Protein AF-A0A7V9DHU9-F1 (afdb_monomer_lite)

Sequence (169 aa):
MDVVLAIDGTGSMRSSIAQAQRDGERLIAGLREVTSDLRVGVVVFRDYRNPGGEYELLQALTGDDASVQTALQQVRAVSNRDPGNGAAESYSLLFRKSYSDSAVGWRPGARKVLVVIGEAEPYGAGAAGLAGCRNQAPDPHGLRATDELARLRAKGIVLLMVRETSTET

pLDDT: mean 93.22, std 8.35, range [37.78, 98.75]

Radius of gyration: 15.41 Å; chains: 1; bounding box: 37×33×39 Å

Secondary structure (DSSP, 8-state):
-EEEEEEE-BSTTHHHHHHHHHHHHHHHHHHHHH-SS-EEEEEEE-STT-TT-SEEEEEEEES-HHHHHHHHTT---B----TT--SEE-HHHHHHHHHH-GGG-PPTT--EEEEEEESSEETTTTTTT-TT----SPPTTS--HHHHHHHHHHTTEEEEEEE------

Structure (mmCIF, N/CA/C/O backbone):
data_AF-A0A7V9DHU9-F1
#
_entry.id   AF-A0A7V9DHU9-F1
#
loop_
_atom_site.group_PDB
_atom_site.id
_atom_site.type_symbol
_atom_site.label_atom_id
_atom_site.label_alt_id
_atom_site.label_comp_id
_atom_site.label_asym_id
_atom_site.label_entity_id
_atom_site.label_seq_id
_atom_site.pdbx_PDB_ins_code
_atom_site.Cartn_x
_atom_site.Cartn_y
_atom_site.Cartn_z
_atom_site.occupancy
_atom_site.B_iso_or_equiv
_atom_site.auth_seq_id
_atom_site.auth_comp_id
_atom_site.auth_asym_id
_atom_site.auth_atom_id
_atom_site.pdbx_PDB_model_num
ATOM 1 N N . MET A 1 1 ? -12.639 -3.895 12.640 1.00 95.25 1 MET A N 1
ATOM 2 C CA . MET A 1 1 ? -12.183 -4.051 11.238 1.00 95.25 1 MET A CA 1
ATOM 3 C C . MET A 1 1 ? -10.976 -3.163 11.021 1.00 95.25 1 MET A C 1
ATOM 5 O O . MET A 1 1 ? -10.961 -2.056 11.541 1.00 95.25 1 MET A O 1
ATOM 9 N N . ASP A 1 2 ? -9.989 -3.645 10.278 1.00 97.88 2 ASP A N 1
ATOM 10 C CA . ASP A 1 2 ? -8.778 -2.900 9.949 1.00 97.88 2 ASP A CA 1
ATOM 11 C C . ASP A 1 2 ? -8.668 -2.788 8.427 1.00 97.88 2 ASP A C 1
ATOM 13 O O . ASP A 1 2 ? -8.854 -3.781 7.714 1.00 97.88 2 ASP A O 1
ATOM 17 N N . VAL A 1 3 ? -8.376 -1.584 7.943 1.00 97.25 3 VAL A N 1
ATOM 18 C CA . VAL A 1 3 ? -8.244 -1.270 6.520 1.00 97.25 3 VAL A CA 1
ATOM 19 C C . VAL A 1 3 ? -6.926 -0.545 6.289 1.00 97.25 3 VAL A C 1
ATOM 21 O O . VAL A 1 3 ? -6.671 0.485 6.902 1.00 97.25 3 VAL A O 1
ATOM 24 N N . VAL A 1 4 ? -6.092 -1.052 5.388 1.00 98.25 4 VAL A N 1
ATOM 25 C CA . VAL A 1 4 ? -4.938 -0.305 4.875 1.00 98.25 4 VAL A CA 1
ATOM 26 C C . VAL A 1 4 ? -5.284 0.191 3.482 1.00 98.25 4 VAL A C 1
ATOM 28 O O . VAL A 1 4 ? -5.606 -0.616 2.613 1.00 98.25 4 VAL A O 1
ATOM 31 N N . LEU A 1 5 ? -5.220 1.506 3.289 1.00 96.94 5 LEU A N 1
ATOM 32 C CA . LEU A 1 5 ? -5.278 2.148 1.982 1.00 96.94 5 LEU A CA 1
ATOM 33 C C . LEU A 1 5 ? -3.845 2.259 1.455 1.00 96.94 5 LEU A C 1
ATOM 35 O O . LEU A 1 5 ? -3.051 3.044 1.970 1.00 96.94 5 LEU A O 1
ATOM 39 N N . ALA A 1 6 ? -3.507 1.442 0.465 1.00 98.06 6 ALA A N 1
ATOM 40 C CA . ALA A 1 6 ? -2.236 1.486 -0.236 1.00 98.06 6 ALA A CA 1
ATOM 41 C C . ALA A 1 6 ? -2.422 2.191 -1.580 1.00 98.06 6 ALA A C 1
ATOM 43 O O . ALA A 1 6 ? -3.168 1.717 -2.434 1.00 98.06 6 ALA A O 1
ATOM 44 N N . ILE A 1 7 ? -1.761 3.328 -1.752 1.00 97.31 7 ILE A N 1
ATOM 45 C CA . ILE A 1 7 ? -1.893 4.171 -2.939 1.00 97.31 7 ILE A CA 1
ATOM 46 C C . ILE A 1 7 ? -0.598 4.082 -3.734 1.00 97.31 7 ILE A C 1
ATOM 48 O O . ILE A 1 7 ? 0.487 4.267 -3.179 1.00 97.31 7 ILE A O 1
ATOM 52 N N . ASP A 1 8 ? -0.714 3.799 -5.024 1.00 97.25 8 ASP A N 1
ATOM 53 C CA . ASP A 1 8 ? 0.396 3.939 -5.947 1.00 97.25 8 ASP A CA 1
ATOM 54 C C . ASP A 1 8 ? 0.792 5.422 -6.028 1.00 97.25 8 ASP A C 1
ATOM 56 O O . ASP A 1 8 ? -0.003 6.301 -6.363 1.00 97.25 8 ASP A O 1
ATOM 60 N N . GLY A 1 9 ? 2.028 5.694 -5.620 1.00 97.12 9 GLY A N 1
ATOM 61 C CA . GLY A 1 9 ? 2.640 7.010 -5.540 1.00 97.12 9 GLY A CA 1
ATOM 62 C C . GLY A 1 9 ? 3.510 7.354 -6.741 1.00 97.12 9 GLY A C 1
ATOM 63 O O . GLY A 1 9 ? 4.333 8.269 -6.615 1.00 97.12 9 GLY A O 1
ATOM 64 N N . THR A 1 10 ? 3.419 6.616 -7.848 1.00 96.25 10 THR A N 1
ATOM 65 C CA . THR A 1 10 ? 4.143 6.928 -9.084 1.00 96.25 10 THR A CA 1
ATOM 66 C C . THR A 1 10 ? 3.678 8.250 -9.699 1.00 96.25 10 THR A C 1
ATOM 68 O O . THR A 1 10 ? 2.689 8.873 -9.306 1.00 96.25 10 THR A O 1
ATOM 71 N N . GLY A 1 11 ? 4.471 8.759 -10.643 1.00 94.19 11 GLY A N 1
ATOM 72 C CA . GLY A 1 11 ? 4.227 10.057 -11.266 1.00 94.19 11 GLY A CA 1
ATOM 73 C C . GLY A 1 11 ? 2.928 10.144 -12.071 1.00 94.19 11 GLY A C 1
ATOM 74 O O . GLY A 1 11 ? 2.350 11.229 -12.122 1.00 94.19 11 GLY A O 1
ATOM 75 N N . SER A 1 12 ? 2.498 9.041 -12.685 1.00 92.31 12 SER A N 1
ATOM 76 C CA . SER A 1 12 ? 1.306 8.949 -13.537 1.00 92.31 12 SER A CA 1
ATOM 77 C C . SER A 1 12 ? 0.000 8.938 -12.730 1.00 92.31 12 SER A C 1
ATOM 79 O O . SER A 1 12 ? -0.999 9.499 -13.167 1.00 92.31 12 SER A O 1
ATOM 81 N N . MET A 1 13 ? 0.054 8.507 -11.468 1.00 94.81 13 MET A N 1
ATOM 82 C CA . MET A 1 13 ? -1.062 8.568 -10.517 1.00 94.81 13 MET A CA 1
ATOM 83 C C . MET A 1 13 ? -1.399 9.977 -9.998 1.00 94.81 13 MET A C 1
ATOM 85 O O . MET A 1 13 ? -2.234 10.130 -9.104 1.00 94.81 13 MET A O 1
ATOM 89 N N . ARG A 1 14 ? -0.757 11.046 -10.494 1.00 94.62 14 ARG A N 1
ATOM 90 C CA . ARG A 1 14 ? -0.884 12.408 -9.937 1.00 94.62 14 ARG A CA 1
ATOM 91 C C . ARG A 1 14 ? -2.331 12.891 -9.842 1.00 94.62 14 ARG A C 1
ATOM 93 O O . ARG A 1 14 ? -2.713 13.461 -8.817 1.00 94.62 14 ARG A O 1
ATOM 100 N N . SER A 1 15 ? -3.116 12.689 -10.895 1.00 91.38 15 SER A N 1
ATOM 101 C CA . SER A 1 15 ? -4.518 13.114 -10.947 1.00 91.38 15 SER A CA 1
ATOM 102 C C . SER A 1 15 ? -5.398 12.289 -9.999 1.00 91.38 15 SER A C 1
ATOM 104 O O . SER A 1 15 ? -6.141 12.880 -9.205 1.00 91.38 15 SER A O 1
ATOM 106 N N . SER A 1 16 ? -5.244 10.961 -9.989 1.00 92.06 16 SER A N 1
ATOM 107 C CA . SER A 1 16 ? -5.943 10.053 -9.068 1.00 92.06 16 SER A CA 1
ATOM 108 C C . SER A 1 16 ? -5.584 10.313 -7.602 1.00 92.06 16 SER A C 1
ATOM 110 O O . SER A 1 16 ? -6.474 10.348 -6.755 1.00 92.06 16 SER A O 1
ATOM 112 N N . ILE A 1 17 ? -4.321 10.613 -7.278 1.00 94.19 17 ILE A N 1
ATOM 113 C CA . ILE A 1 17 ? -3.907 11.023 -5.924 1.00 94.19 17 ILE A CA 1
ATOM 114 C C . ILE A 1 17 ? -4.610 12.318 -5.513 1.00 94.19 17 ILE A C 1
ATOM 116 O O . ILE A 1 17 ? -5.155 12.403 -4.412 1.00 94.19 17 ILE A O 1
ATOM 120 N N . ALA A 1 18 ? -4.636 13.323 -6.394 1.00 93.00 18 ALA A N 1
ATOM 121 C CA . ALA A 1 18 ? -5.316 14.581 -6.104 1.00 93.00 18 ALA A CA 1
ATOM 122 C C . ALA A 1 18 ? -6.826 14.374 -5.895 1.00 93.00 18 ALA A C 1
ATOM 124 O O . ALA A 1 18 ? -7.438 15.074 -5.089 1.00 93.00 18 ALA A O 1
ATOM 125 N N . GLN A 1 19 ? -7.438 13.422 -6.605 1.00 90.31 19 GLN A N 1
ATOM 126 C CA . GLN A 1 19 ? -8.830 13.041 -6.385 1.00 90.31 19 GLN A CA 1
ATOM 127 C C . GLN A 1 19 ? -9.026 12.320 -5.048 1.00 90.31 19 GLN A C 1
ATOM 129 O O . GLN A 1 19 ? -9.870 12.745 -4.263 1.00 90.31 19 GLN A O 1
ATOM 134 N N . ALA A 1 20 ? -8.206 11.316 -4.736 1.00 88.75 20 ALA A N 1
ATOM 135 C CA . ALA A 1 20 ? -8.253 10.606 -3.459 1.00 88.75 20 ALA A CA 1
ATOM 136 C C . ALA A 1 20 ? -8.086 11.558 -2.260 1.00 88.75 20 ALA A C 1
ATOM 138 O O . ALA A 1 20 ? -8.759 11.403 -1.245 1.00 88.75 20 ALA A O 1
ATOM 139 N N . GLN A 1 21 ? -7.254 12.596 -2.390 1.00 92.31 21 GLN A N 1
ATOM 140 C CA . GLN A 1 21 ? -7.101 13.651 -1.381 1.00 92.31 21 GLN A CA 1
ATOM 141 C C . GLN A 1 21 ? -8.356 14.511 -1.198 1.00 92.31 21 GLN A C 1
ATOM 143 O O . GLN A 1 21 ? -8.642 14.933 -0.078 1.00 92.31 21 GLN A O 1
ATOM 148 N N . ARG A 1 22 ? -9.114 14.776 -2.269 1.00 91.19 22 ARG A N 1
ATOM 149 C CA . ARG A 1 22 ? -10.385 15.517 -2.193 1.00 91.19 22 ARG A CA 1
ATOM 150 C C . ARG A 1 22 ? -11.516 14.669 -1.618 1.00 91.19 22 ARG A C 1
ATOM 152 O O . ARG A 1 22 ? -12.350 15.192 -0.886 1.00 91.19 22 ARG A O 1
ATOM 159 N N . ASP A 1 23 ? -11.538 13.381 -1.944 1.00 87.81 23 ASP A N 1
ATOM 160 C CA . ASP A 1 23 ? -12.615 12.465 -1.556 1.00 87.81 23 ASP A CA 1
ATOM 161 C C . ASP A 1 23 ? -12.323 11.685 -0.258 1.00 87.81 23 ASP A C 1
ATOM 163 O O . ASP A 1 23 ? -13.206 10.994 0.252 1.00 87.81 23 ASP A O 1
ATOM 167 N N . GLY A 1 24 ? -11.122 11.822 0.316 1.00 83.56 24 GLY A N 1
ATOM 168 C CA . GLY A 1 24 ? -10.657 11.067 1.485 1.00 83.56 24 GLY A CA 1
ATOM 169 C C . GLY A 1 24 ? -11.592 11.134 2.694 1.00 83.56 24 GLY A C 1
ATOM 170 O O . GLY A 1 24 ? -11.909 10.100 3.280 1.00 83.56 24 GLY A O 1
ATOM 171 N N . GLU A 1 25 ? -12.124 12.318 3.012 1.00 83.94 25 GLU A N 1
ATOM 172 C CA . GLU A 1 25 ? -13.078 12.488 4.120 1.00 83.94 25 GLU A CA 1
ATOM 173 C C . GLU A 1 25 ? -14.362 11.686 3.890 1.00 83.94 25 GLU A C 1
ATOM 175 O O . GLU A 1 25 ? -14.857 11.019 4.798 1.00 83.94 25 GLU A O 1
ATOM 180 N N . ARG A 1 26 ? -14.879 11.691 2.653 1.00 87.44 26 ARG A N 1
ATOM 181 C CA . ARG A 1 26 ? -16.082 10.930 2.286 1.00 87.44 26 ARG A CA 1
ATOM 182 C C . ARG A 1 26 ? -15.825 9.429 2.327 1.00 87.44 26 ARG A C 1
ATOM 184 O O . ARG A 1 26 ? -16.688 8.682 2.778 1.00 87.44 26 ARG A O 1
ATOM 191 N N . LEU A 1 27 ? -14.646 8.991 1.881 1.00 81.81 27 LEU A N 1
ATOM 192 C CA . LEU A 1 27 ? -14.247 7.586 1.932 1.00 81.81 27 LEU A CA 1
ATOM 193 C C . LEU A 1 27 ? -14.203 7.080 3.379 1.00 81.81 27 LEU A C 1
ATOM 195 O O . LEU A 1 27 ? -14.788 6.040 3.686 1.00 81.81 27 LEU A O 1
ATOM 199 N N . ILE A 1 28 ? -13.539 7.822 4.272 1.00 85.06 28 ILE A N 1
ATOM 200 C CA . ILE A 1 28 ? -13.435 7.462 5.692 1.00 85.06 28 ILE A CA 1
ATOM 201 C C . ILE A 1 28 ? -14.827 7.445 6.332 1.00 85.06 28 ILE A C 1
ATOM 203 O O . ILE A 1 28 ? -15.175 6.465 6.992 1.00 85.06 28 ILE A O 1
ATOM 207 N N . ALA A 1 29 ? -15.651 8.467 6.079 1.00 86.56 29 ALA A N 1
ATOM 208 C CA . ALA A 1 29 ? -17.023 8.530 6.581 1.00 86.56 29 ALA A CA 1
ATOM 209 C C . ALA A 1 29 ? -17.862 7.317 6.138 1.00 86.56 29 ALA A C 1
ATOM 211 O O . ALA A 1 29 ? -18.474 6.660 6.978 1.00 86.56 29 ALA A O 1
ATOM 212 N N . GLY A 1 30 ? -17.818 6.946 4.853 1.00 85.81 30 GLY A N 1
ATOM 213 C CA . GLY A 1 30 ? -18.552 5.783 4.341 1.00 85.81 30 GLY A CA 1
ATOM 214 C C . GLY A 1 30 ? -18.101 4.455 4.962 1.00 85.81 30 GLY A C 1
ATOM 215 O O . GLY A 1 30 ? -18.924 3.593 5.263 1.00 85.81 30 GLY A O 1
ATOM 216 N N . LEU A 1 31 ? -16.802 4.281 5.232 1.00 83.31 31 LEU A N 1
ATOM 217 C CA . LEU A 1 31 ? -16.307 3.082 5.922 1.00 83.31 31 LEU A CA 1
ATOM 218 C C . LEU A 1 31 ? -16.782 3.010 7.384 1.00 83.31 31 LEU A C 1
ATOM 220 O O . LEU A 1 31 ? -17.015 1.914 7.903 1.00 83.31 31 LEU A O 1
ATOM 224 N N . ARG A 1 32 ? -16.938 4.159 8.053 1.00 85.19 32 ARG A N 1
ATOM 225 C CA . ARG A 1 32 ? -17.423 4.241 9.442 1.00 85.19 32 ARG A CA 1
ATOM 226 C C . ARG A 1 32 ? -18.895 3.859 9.574 1.00 85.19 32 ARG A C 1
ATOM 228 O O . ARG A 1 32 ? -19.266 3.281 10.594 1.00 85.19 32 ARG A O 1
ATOM 235 N N . GLU A 1 33 ? -19.710 4.102 8.549 1.00 88.25 33 GLU A N 1
ATOM 236 C CA . GLU A 1 33 ? -21.113 3.65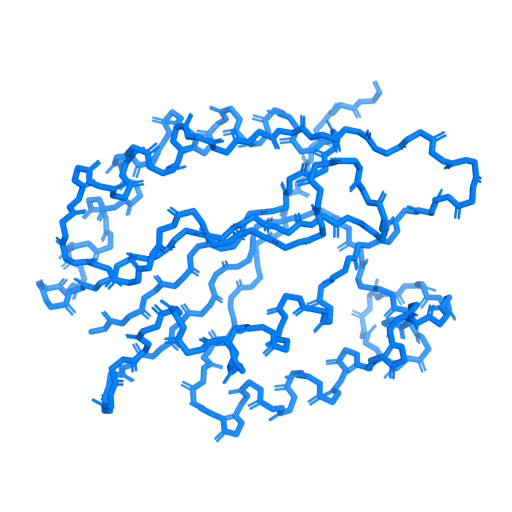8 8.516 1.00 88.25 33 GLU A CA 1
ATOM 237 C C . GLU A 1 33 ? -21.242 2.127 8.536 1.00 88.25 33 GLU A C 1
ATOM 239 O O . GLU A 1 33 ? -22.201 1.586 9.085 1.00 88.25 33 GLU A O 1
ATOM 244 N N . VAL A 1 34 ? -20.251 1.410 7.994 1.00 83.56 34 VAL A N 1
ATOM 245 C CA . VAL A 1 34 ? -20.229 -0.062 7.982 1.00 83.56 34 VAL A CA 1
ATOM 246 C C . VAL A 1 34 ? -19.859 -0.634 9.353 1.00 83.56 34 VAL A C 1
ATOM 248 O O . VAL A 1 34 ? -20.353 -1.693 9.745 1.00 83.56 34 VAL A O 1
ATOM 251 N N . THR A 1 35 ? -18.956 0.023 10.085 1.00 87.19 35 THR A N 1
ATOM 252 C CA . THR A 1 35 ? -18.489 -0.446 11.395 1.00 87.19 35 THR A CA 1
ATOM 253 C C . THR A 1 35 ? -17.899 0.685 12.229 1.00 87.19 35 THR A C 1
ATOM 255 O O . THR A 1 35 ? -16.946 1.349 11.824 1.00 87.19 35 THR A O 1
ATOM 258 N N . SER A 1 36 ? -18.369 0.810 13.472 1.00 85.88 36 SER A N 1
ATOM 259 C CA . SER A 1 36 ? -17.824 1.762 14.446 1.00 85.88 36 SER A CA 1
ATOM 260 C C . SER A 1 36 ? -16.400 1.400 14.895 1.00 85.88 36 SER A C 1
ATOM 262 O O . SER A 1 36 ? -15.573 2.286 15.095 1.00 85.88 36 SER A O 1
ATOM 264 N N . ASP A 1 37 ? -16.063 0.106 14.968 1.00 92.94 37 ASP A N 1
ATOM 265 C CA . ASP A 1 37 ? -14.713 -0.384 15.298 1.00 92.94 37 ASP A CA 1
ATOM 266 C C . ASP A 1 37 ? -13.779 -0.454 14.070 1.00 92.94 37 ASP A C 1
ATOM 268 O O . ASP A 1 37 ? -13.179 -1.490 13.763 1.00 92.94 37 ASP A O 1
ATOM 272 N N . LEU A 1 38 ? -13.686 0.632 13.307 1.00 95.44 38 LEU A N 1
ATOM 273 C CA . LEU A 1 38 ? -12.776 0.738 12.164 1.00 95.44 38 LEU A CA 1
ATOM 274 C C . LEU A 1 38 ? -11.400 1.285 12.600 1.00 95.44 38 LEU A C 1
ATOM 276 O O . LEU A 1 38 ? -11.301 2.192 13.428 1.00 95.44 38 LEU A O 1
ATOM 280 N N . ARG A 1 39 ? -10.322 0.746 12.030 1.00 97.62 39 ARG A N 1
ATOM 281 C CA . ARG A 1 39 ? -9.010 1.400 12.006 1.00 97.62 39 ARG A CA 1
ATOM 282 C C . ARG A 1 39 ? -8.522 1.509 10.578 1.00 97.62 39 ARG A C 1
ATOM 284 O O . ARG A 1 39 ? -8.648 0.540 9.829 1.00 97.62 39 ARG A O 1
ATOM 291 N N . VAL A 1 40 ? -7.963 2.661 10.230 1.00 97.50 40 VAL A N 1
ATOM 292 C CA . VAL A 1 40 ? -7.447 2.934 8.889 1.00 97.50 40 VAL A CA 1
ATOM 293 C C . VAL A 1 40 ? -5.965 3.276 8.970 1.00 97.50 40 VAL A C 1
ATOM 295 O O . VAL A 1 40 ? -5.523 3.953 9.897 1.00 97.50 40 VAL A O 1
ATOM 298 N N . GLY A 1 41 ? -5.193 2.746 8.030 1.00 98.12 41 GLY A N 1
ATOM 299 C CA . GLY A 1 41 ? -3.786 3.061 7.820 1.00 98.12 41 GLY A CA 1
ATOM 300 C C . GLY A 1 41 ? -3.564 3.477 6.372 1.00 98.12 41 GLY A C 1
ATOM 301 O O . GLY A 1 41 ? -4.349 3.108 5.496 1.00 98.12 41 GLY A O 1
ATOM 302 N N . VAL A 1 42 ? -2.506 4.244 6.128 1.00 98.38 42 VAL A N 1
ATOM 303 C CA . VAL A 1 42 ? -2.176 4.783 4.804 1.00 98.38 42 VAL A CA 1
ATOM 304 C C . VAL A 1 42 ? -0.749 4.398 4.453 1.00 98.38 42 VAL A C 1
ATOM 306 O O . VAL A 1 42 ? 0.185 4.662 5.213 1.00 98.38 42 VAL A O 1
ATOM 309 N N . VAL A 1 43 ? -0.597 3.770 3.294 1.00 98.69 43 VAL A N 1
ATOM 310 C CA . VAL A 1 43 ? 0.676 3.352 2.713 1.00 98.69 43 VAL A CA 1
ATOM 311 C C . VAL A 1 43 ? 0.787 3.943 1.317 1.00 98.69 43 VAL A C 1
ATOM 313 O O . VAL A 1 43 ? -0.195 3.996 0.579 1.00 98.69 43 VAL A O 1
ATOM 316 N N . VAL A 1 44 ? 1.997 4.335 0.937 1.00 98.44 44 VAL A N 1
ATOM 317 C CA . VAL A 1 44 ? 2.341 4.631 -0.450 1.00 98.44 44 VAL A CA 1
ATOM 318 C C . VAL A 1 44 ? 3.337 3.592 -0.936 1.00 98.44 44 VAL A C 1
ATOM 320 O O . VAL A 1 44 ? 4.278 3.251 -0.220 1.00 98.44 44 VAL A O 1
ATOM 323 N N . PHE A 1 45 ? 3.129 3.076 -2.142 1.00 98.31 45 PHE A N 1
ATOM 324 C CA . PHE A 1 45 ? 4.101 2.224 -2.823 1.00 98.31 45 PHE A CA 1
ATOM 325 C C . PHE A 1 45 ? 4.409 2.791 -4.204 1.00 98.31 45 PHE A C 1
ATOM 327 O O . PHE A 1 45 ? 3.627 3.572 -4.733 1.00 98.31 45 PHE A O 1
ATOM 334 N N . ARG A 1 46 ? 5.579 2.468 -4.751 1.00 97.25 46 ARG A N 1
ATOM 335 C CA . ARG A 1 46 ? 6.050 2.979 -6.046 1.00 97.25 46 ARG A CA 1
ATOM 336 C C . ARG A 1 46 ? 6.819 1.893 -6.794 1.00 97.25 46 ARG A C 1
ATOM 338 O O . ARG A 1 46 ? 6.944 0.763 -6.323 1.00 97.25 46 ARG A O 1
ATOM 345 N N . ASP A 1 47 ? 7.332 2.236 -7.963 1.00 94.94 47 ASP A N 1
ATOM 346 C CA . ASP A 1 47 ? 8.263 1.416 -8.730 1.00 94.94 47 ASP A CA 1
ATOM 347 C C . ASP A 1 47 ? 9.651 1.294 -8.071 1.00 94.94 47 ASP A C 1
ATOM 349 O O . ASP A 1 47 ? 10.010 2.002 -7.124 1.00 94.94 47 ASP A O 1
ATOM 353 N N . TYR A 1 48 ? 10.440 0.342 -8.570 1.00 95.12 48 TYR A N 1
ATOM 354 C CA . TYR A 1 48 ? 11.757 0.009 -8.036 1.00 95.12 48 TYR A CA 1
ATOM 355 C C . TYR A 1 48 ? 12.722 1.197 -8.080 1.00 95.12 48 TYR A C 1
ATOM 357 O O . TYR A 1 48 ? 12.844 1.868 -9.104 1.00 95.12 48 TYR A O 1
ATOM 365 N N . ARG A 1 49 ? 13.449 1.438 -6.977 1.00 94.81 49 ARG A N 1
ATOM 366 C CA . ARG A 1 49 ? 14.377 2.580 -6.818 1.00 94.81 49 ARG A CA 1
ATOM 367 C C . ARG A 1 49 ? 13.764 3.960 -7.086 1.00 94.81 49 ARG A C 1
ATOM 369 O O . ARG A 1 49 ? 14.507 4.901 -7.370 1.00 94.81 49 ARG A O 1
ATOM 376 N N . ASN A 1 50 ? 12.446 4.117 -6.952 1.00 96.56 50 ASN A N 1
ATOM 377 C CA . ASN A 1 50 ? 11.838 5.441 -7.021 1.00 96.56 50 ASN A CA 1
ATOM 378 C C . ASN A 1 50 ? 12.551 6.409 -6.053 1.00 96.56 50 ASN A C 1
ATOM 380 O O . ASN A 1 50 ? 12.777 6.042 -4.895 1.00 96.56 50 ASN A O 1
ATOM 384 N N . PRO A 1 51 ? 12.878 7.649 -6.462 1.00 96.12 51 PRO A N 1
ATOM 385 C CA . PRO A 1 51 ? 13.538 8.611 -5.576 1.00 96.12 51 PRO A CA 1
ATOM 386 C C . PRO A 1 51 ? 12.690 9.004 -4.352 1.00 96.12 51 PRO A C 1
ATOM 388 O O . PRO A 1 51 ? 13.240 9.471 -3.360 1.00 96.12 51 PRO A O 1
ATOM 391 N N . GLY A 1 52 ? 11.369 8.799 -4.396 1.00 95.50 52 GLY A N 1
ATOM 392 C CA . GLY A 1 52 ? 10.463 8.940 -3.252 1.00 95.50 52 GLY A CA 1
ATOM 393 C C . GLY A 1 52 ? 10.386 7.706 -2.346 1.00 95.50 52 GLY A C 1
ATOM 394 O O . GLY A 1 52 ? 9.604 7.704 -1.402 1.00 95.50 52 GLY A O 1
ATOM 395 N N . GLY A 1 53 ? 11.158 6.654 -2.631 1.00 96.81 53 GLY A N 1
ATOM 396 C CA . GLY A 1 53 ? 11.088 5.360 -1.955 1.00 96.81 53 GLY A CA 1
ATOM 397 C C . GLY A 1 53 ? 9.983 4.451 -2.507 1.00 96.81 53 GLY A C 1
ATOM 398 O O . GLY A 1 53 ? 8.915 4.910 -2.916 1.00 96.81 53 GLY A O 1
ATOM 399 N N . GLU A 1 54 ? 10.247 3.142 -2.501 1.00 96.88 54 GLU A N 1
ATOM 400 C CA . GLU A 1 54 ? 9.339 2.118 -3.052 1.00 96.88 54 GLU A CA 1
ATOM 401 C C . GLU A 1 54 ? 8.154 1.788 -2.139 1.00 96.88 54 GLU A C 1
ATOM 403 O O . GLU A 1 54 ? 7.129 1.306 -2.608 1.00 96.88 54 GLU A O 1
ATOM 408 N N . TYR A 1 55 ? 8.310 1.990 -0.830 1.00 98.38 55 TYR A N 1
ATOM 409 C CA . TYR A 1 55 ? 7.291 1.735 0.184 1.00 98.38 55 TYR A CA 1
ATOM 410 C C . TYR A 1 55 ? 7.457 2.730 1.326 1.00 98.38 55 TYR A C 1
ATOM 412 O O . TYR A 1 55 ? 8.555 2.888 1.865 1.00 98.38 55 TYR A O 1
ATOM 420 N N . GLU A 1 56 ? 6.351 3.339 1.731 1.00 98.44 56 GLU A N 1
ATOM 421 C CA . GLU A 1 56 ? 6.286 4.302 2.817 1.00 98.44 56 GLU A CA 1
ATOM 422 C C . GLU A 1 56 ? 4.994 4.091 3.613 1.00 98.44 56 GLU A C 1
ATOM 424 O O . GLU A 1 56 ? 3.890 4.186 3.075 1.00 98.44 56 GLU A O 1
ATOM 429 N N . LEU A 1 57 ? 5.124 3.801 4.908 1.00 98.69 57 LEU A N 1
ATOM 430 C CA . LEU A 1 57 ? 3.996 3.793 5.835 1.00 98.69 57 LEU A CA 1
ATOM 431 C C . LEU A 1 57 ? 3.793 5.218 6.355 1.00 98.69 57 LEU A C 1
ATOM 433 O O . LEU A 1 57 ? 4.528 5.659 7.235 1.00 98.69 57 LEU A O 1
ATOM 437 N N . LEU A 1 58 ? 2.793 5.919 5.824 1.00 98.44 58 LEU A N 1
ATOM 438 C CA . LEU A 1 58 ? 2.465 7.282 6.253 1.00 98.44 58 LEU A CA 1
ATOM 439 C C . LEU A 1 58 ? 1.703 7.285 7.578 1.00 98.44 58 LEU A C 1
ATOM 441 O O . LEU A 1 58 ? 1.912 8.154 8.418 1.00 98.44 58 LEU A O 1
ATOM 445 N N . GLN A 1 59 ? 0.824 6.300 7.774 1.00 98.56 59 GLN A N 1
ATOM 446 C CA . GLN A 1 59 ? 0.022 6.189 8.985 1.00 98.56 59 GLN A CA 1
ATOM 447 C C . GLN A 1 59 ? -0.261 4.728 9.321 1.00 98.56 59 GLN A C 1
ATOM 449 O O . GLN A 1 59 ? -0.912 4.014 8.557 1.00 98.56 59 GLN A O 1
ATOM 454 N N . ALA A 1 60 ? 0.192 4.298 10.499 1.00 98.75 60 ALA A N 1
ATOM 455 C CA . ALA A 1 60 ? -0.194 3.018 11.085 1.00 98.75 60 ALA A CA 1
ATOM 456 C C . ALA A 1 60 ? -1.707 2.966 11.357 1.00 98.75 60 ALA A C 1
ATOM 458 O O . ALA A 1 60 ? -2.337 4.007 11.558 1.00 98.75 60 ALA A O 1
ATOM 459 N N . LEU A 1 61 ? -2.278 1.759 11.427 1.00 98.56 61 LEU A N 1
ATOM 460 C CA . LEU A 1 61 ? -3.706 1.556 11.689 1.00 98.56 61 LEU A CA 1
ATOM 461 C C . LEU A 1 61 ? -4.160 2.288 12.959 1.00 98.56 61 LEU A C 1
ATOM 463 O O . LEU A 1 61 ? -3.824 1.902 14.082 1.00 98.56 61 LEU A O 1
ATOM 467 N N . THR A 1 62 ? -4.993 3.308 12.779 1.00 98.06 62 THR A N 1
ATOM 468 C CA . THR A 1 62 ? -5.521 4.137 13.865 1.00 98.06 62 THR A CA 1
ATOM 469 C C . THR A 1 62 ? -7.029 4.308 13.751 1.00 98.06 62 THR A C 1
ATOM 471 O O . THR A 1 62 ? -7.611 4.190 12.675 1.00 98.06 62 THR A O 1
ATOM 474 N N . GLY A 1 63 ? -7.673 4.544 14.893 1.00 96.12 63 GLY A N 1
ATOM 475 C CA . GLY A 1 63 ? -9.080 4.931 14.951 1.00 96.12 63 GLY A CA 1
ATOM 476 C C . GLY A 1 63 ? -9.302 6.437 14.776 1.00 96.12 63 GLY A C 1
ATOM 477 O O . GLY A 1 63 ? -10.455 6.835 14.680 1.00 96.12 63 GLY A O 1
ATOM 478 N N . ASP A 1 64 ? -8.236 7.243 14.753 1.00 95.62 64 ASP A N 1
ATOM 479 C CA . ASP A 1 64 ? -8.297 8.702 14.637 1.00 95.62 64 ASP A CA 1
ATOM 480 C C . ASP A 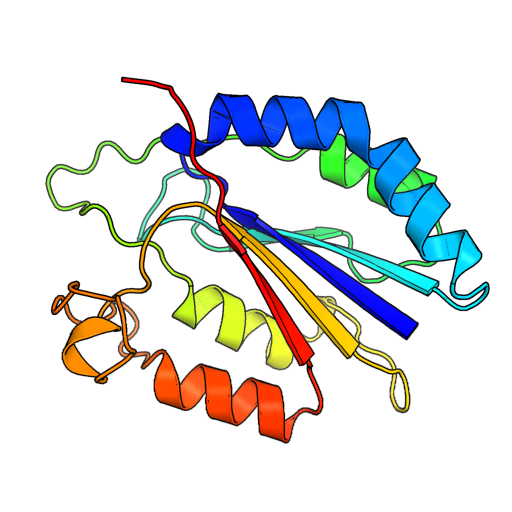1 64 ? -8.381 9.158 13.174 1.00 95.62 64 ASP A C 1
ATOM 482 O O . ASP A 1 64 ? -7.399 9.095 12.429 1.00 95.62 64 ASP A O 1
ATOM 486 N N . ASP A 1 65 ? -9.553 9.650 12.782 1.00 92.81 65 ASP A N 1
ATOM 487 C CA . ASP A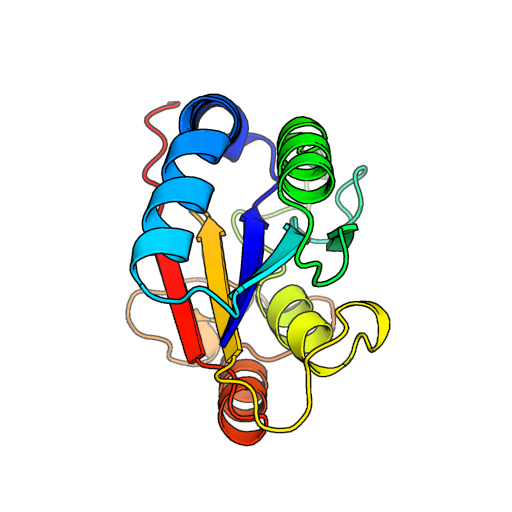 1 65 ? -9.829 10.091 11.416 1.00 92.81 65 ASP A CA 1
ATOM 488 C C . ASP A 1 65 ? -8.985 11.314 11.013 1.00 92.81 65 ASP A C 1
ATOM 490 O O . ASP A 1 65 ? -8.604 11.431 9.848 1.00 92.81 65 ASP A O 1
ATOM 494 N N . ALA A 1 66 ? -8.610 12.188 11.957 1.00 94.00 66 ALA A N 1
ATOM 495 C CA . ALA A 1 66 ? -7.787 13.363 11.657 1.00 94.00 66 ALA A CA 1
ATOM 496 C C . ALA A 1 66 ? -6.355 12.972 11.259 1.00 94.00 66 ALA A C 1
ATOM 498 O O . ALA A 1 66 ? -5.789 13.532 10.313 1.00 94.00 66 ALA A O 1
ATOM 499 N N . SER A 1 67 ? -5.783 11.972 11.935 1.00 96.81 67 SER A N 1
ATOM 500 C CA . SER A 1 67 ? -4.481 11.400 11.574 1.00 96.81 67 SER A CA 1
ATOM 501 C C . SER A 1 67 ? -4.516 10.737 10.194 1.00 96.81 67 SER A C 1
ATOM 503 O O . SER A 1 67 ? -3.623 10.957 9.376 1.00 96.81 67 SER A O 1
ATOM 505 N N . VAL A 1 68 ? -5.576 9.979 9.891 1.00 96.25 68 VAL A N 1
ATOM 506 C CA . VAL A 1 68 ? -5.743 9.330 8.578 1.00 96.25 68 VAL A CA 1
ATOM 507 C C . VAL A 1 68 ? -5.877 10.375 7.472 1.00 96.25 68 VAL A C 1
ATOM 509 O O . VAL A 1 68 ? -5.193 10.278 6.454 1.00 96.25 68 VAL A O 1
ATOM 512 N N . GLN A 1 69 ? -6.700 11.406 7.682 1.00 94.25 69 GLN A N 1
ATOM 513 C CA . GLN A 1 69 ? -6.872 12.493 6.721 1.00 94.25 69 GLN A CA 1
ATOM 514 C C . GLN A 1 69 ? -5.556 13.245 6.488 1.00 94.25 69 GLN A C 1
ATOM 516 O O . GLN A 1 69 ? -5.190 13.509 5.344 1.00 94.25 69 GLN A O 1
ATOM 521 N N . THR A 1 70 ? -4.797 13.527 7.550 1.00 96.06 70 THR A N 1
ATOM 522 C CA . THR A 1 70 ? -3.470 14.154 7.443 1.00 96.06 70 THR A CA 1
ATOM 523 C C . THR A 1 70 ? -2.522 13.309 6.592 1.00 96.06 70 THR A C 1
ATOM 525 O O . THR A 1 70 ? -1.843 13.843 5.716 1.00 96.06 70 THR A O 1
ATOM 528 N N . ALA A 1 71 ? -2.516 11.990 6.786 1.00 97.44 71 ALA A N 1
ATOM 529 C CA . ALA A 1 71 ? -1.685 11.076 6.011 1.00 97.44 71 ALA A CA 1
ATOM 530 C C . ALA A 1 71 ? -2.099 11.000 4.533 1.00 97.44 71 ALA A C 1
ATOM 532 O O . ALA A 1 71 ? -1.240 11.026 3.653 1.00 97.44 71 ALA A O 1
ATOM 533 N N . LEU A 1 72 ? -3.401 10.998 4.223 1.00 95.38 72 LEU A N 1
ATOM 534 C CA . LEU A 1 72 ? -3.878 11.094 2.836 1.00 95.38 72 LEU A CA 1
ATOM 535 C C . LEU A 1 72 ? -3.391 12.391 2.166 1.00 95.38 72 LEU A C 1
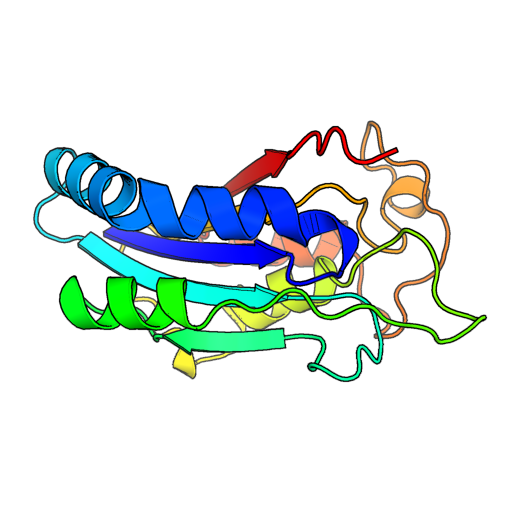ATOM 537 O O . LEU A 1 72 ? -2.897 12.367 1.035 1.00 95.38 72 LEU A O 1
ATOM 541 N N . GLN A 1 73 ? -3.426 13.514 2.890 1.00 95.88 73 GLN A N 1
ATOM 542 C CA . GLN A 1 73 ? -2.895 14.796 2.409 1.00 95.88 73 GLN A CA 1
ATOM 543 C C . GLN A 1 73 ? -1.366 14.833 2.288 1.00 95.88 73 GLN A C 1
ATOM 545 O O . GLN A 1 73 ? -0.827 15.773 1.699 1.00 95.88 73 GLN A O 1
ATOM 550 N N . GLN A 1 74 ? -0.643 13.834 2.798 1.00 96.56 74 GLN A N 1
ATOM 551 C CA . GLN A 1 74 ? 0.807 13.686 2.633 1.00 96.56 74 GLN A CA 1
ATOM 552 C C . GLN A 1 74 ? 1.194 12.826 1.428 1.00 96.56 74 GLN A C 1
ATOM 554 O O . GLN A 1 74 ? 2.349 12.872 1.016 1.00 96.56 74 GLN A O 1
ATOM 559 N N . VAL A 1 75 ? 0.256 12.108 0.803 1.00 96.69 75 VAL A N 1
ATOM 560 C CA . VAL A 1 75 ? 0.550 11.295 -0.387 1.00 96.69 75 VAL A CA 1
ATOM 561 C C . VAL A 1 75 ? 1.073 12.185 -1.520 1.00 96.69 75 VAL A C 1
ATOM 563 O O . VAL A 1 75 ? 0.472 13.205 -1.872 1.00 96.69 75 VAL A O 1
ATOM 566 N N . ARG A 1 76 ? 2.228 11.827 -2.090 1.00 94.94 76 ARG A N 1
ATOM 567 C CA . ARG A 1 76 ? 2.861 12.553 -3.202 1.00 94.94 76 ARG A CA 1
ATOM 568 C C . ARG A 1 76 ? 3.202 11.602 -4.341 1.00 94.94 76 ARG A C 1
ATOM 570 O O . ARG A 1 76 ? 3.861 10.584 -4.117 1.00 94.94 76 ARG A O 1
ATOM 577 N N . ALA A 1 77 ? 2.813 12.014 -5.546 1.00 96.62 77 ALA A N 1
ATOM 578 C CA . ALA A 1 77 ? 3.238 11.417 -6.804 1.00 96.62 77 ALA A CA 1
ATOM 579 C C . ALA A 1 77 ? 4.708 11.756 -7.080 1.00 96.62 77 ALA A C 1
ATOM 581 O O . ALA A 1 77 ? 5.070 12.938 -7.159 1.00 96.62 77 ALA A O 1
ATOM 582 N N . VAL A 1 78 ? 5.540 10.735 -7.265 1.00 97.06 78 VAL A N 1
ATOM 583 C CA . VAL A 1 78 ? 6.968 10.880 -7.552 1.00 97.06 78 VAL A CA 1
ATOM 584 C C . VAL A 1 78 ? 7.316 10.079 -8.801 1.00 97.06 78 VAL A C 1
ATOM 586 O O . VAL A 1 78 ? 7.179 8.859 -8.841 1.00 97.06 78 VAL A O 1
ATOM 589 N N . SER A 1 79 ? 7.775 10.778 -9.838 1.00 94.88 79 SER A N 1
ATOM 590 C CA . SER A 1 79 ? 8.227 10.150 -11.078 1.00 94.88 79 SER A CA 1
ATOM 591 C C . SER A 1 79 ? 9.615 9.544 -10.903 1.00 94.88 79 SER A C 1
ATOM 593 O O . SER A 1 79 ? 10.536 10.223 -10.441 1.00 94.88 79 SER A O 1
ATOM 595 N N . ASN A 1 80 ? 9.788 8.313 -11.369 1.00 94.44 80 ASN A N 1
ATOM 596 C CA . ASN A 1 80 ? 11.096 7.710 -11.551 1.00 94.44 80 ASN A CA 1
ATOM 597 C C . ASN A 1 80 ? 11.591 7.976 -12.980 1.00 94.44 80 ASN A C 1
ATOM 599 O O . ASN A 1 80 ? 10.913 7.650 -13.951 1.00 94.44 80 ASN A O 1
ATOM 603 N N . ARG A 1 81 ? 12.752 8.629 -13.107 1.00 91.62 81 ARG A N 1
ATOM 604 C CA . ARG A 1 81 ? 13.361 8.989 -14.402 1.00 91.62 81 ARG A CA 1
ATOM 605 C C . ARG A 1 81 ? 14.520 8.072 -14.792 1.00 91.62 81 ARG A C 1
ATOM 607 O O . ARG A 1 81 ? 15.231 8.386 -15.745 1.00 91.62 81 ARG A O 1
ATOM 614 N N . ASP A 1 82 ? 14.746 6.992 -14.047 1.00 89.50 82 ASP A N 1
ATOM 615 C CA . ASP A 1 82 ? 15.750 5.996 -14.411 1.00 89.50 82 ASP A CA 1
ATOM 616 C C . ASP A 1 82 ? 15.377 5.387 -15.781 1.00 89.50 82 ASP A C 1
ATOM 618 O O . ASP A 1 82 ? 14.260 4.896 -15.940 1.00 89.50 82 ASP A O 1
ATOM 622 N N . PRO A 1 83 ? 16.265 5.422 -16.792 1.00 82.94 83 PRO A N 1
ATOM 623 C CA . PRO A 1 83 ? 15.983 4.848 -18.109 1.00 82.94 83 PRO A CA 1
ATOM 624 C C . PRO A 1 83 ? 15.785 3.322 -18.083 1.00 82.94 83 PRO A C 1
ATOM 626 O O . PRO A 1 83 ? 15.256 2.765 -19.041 1.00 82.94 83 PRO A O 1
ATOM 629 N N . GLY A 1 84 ? 16.208 2.641 -17.013 1.00 82.44 84 GLY A N 1
ATOM 630 C CA . GLY A 1 84 ? 15.925 1.229 -16.762 1.00 82.44 84 GLY A CA 1
ATOM 631 C C . GLY A 1 84 ? 14.574 0.973 -16.090 1.00 82.44 84 GLY A C 1
ATOM 632 O O . GLY A 1 84 ? 14.221 -0.188 -15.882 1.00 82.44 84 GLY A O 1
ATOM 633 N N . ASN A 1 85 ? 13.822 2.020 -15.743 1.00 84.69 85 ASN A N 1
ATOM 634 C CA . ASN A 1 85 ? 12.506 1.888 -15.141 1.00 84.69 85 ASN A CA 1
ATOM 635 C C . ASN A 1 85 ? 11.447 1.532 -16.194 1.00 84.69 85 ASN A C 1
ATOM 637 O O . ASN A 1 85 ? 11.312 2.200 -17.219 1.00 84.69 85 ASN A O 1
ATOM 641 N N . GLY A 1 86 ? 10.699 0.460 -15.938 1.00 86.06 86 GLY A N 1
ATOM 642 C CA . GLY A 1 86 ? 9.615 0.000 -16.803 1.00 86.06 86 GLY A CA 1
ATOM 643 C C . GLY A 1 86 ? 8.241 0.462 -16.321 1.00 86.06 86 GLY A C 1
ATOM 644 O O . GLY A 1 86 ? 8.109 1.130 -15.306 1.00 86.06 86 GLY A O 1
ATOM 645 N N . ALA A 1 87 ? 7.195 0.028 -17.023 1.00 88.62 87 ALA A N 1
ATOM 646 C CA . ALA A 1 87 ? 5.802 0.315 -16.665 1.00 88.62 87 ALA A CA 1
ATOM 647 C C . ALA A 1 87 ? 5.246 -0.567 -15.525 1.00 88.62 87 ALA A C 1
ATOM 649 O O . ALA A 1 87 ? 4.036 -0.629 -15.351 1.00 88.62 87 ALA A O 1
ATOM 650 N N . ALA A 1 88 ? 6.092 -1.326 -14.823 1.00 92.88 88 ALA A N 1
ATOM 651 C CA . ALA A 1 88 ? 5.673 -2.182 -13.715 1.00 92.88 88 ALA A CA 1
ATOM 652 C C . ALA A 1 88 ? 6.062 -1.568 -12.372 1.00 92.88 88 ALA A C 1
ATOM 654 O O . ALA A 1 88 ? 7.104 -0.924 -12.243 1.00 92.88 88 ALA A O 1
ATOM 655 N N . GLU A 1 89 ? 5.249 -1.841 -11.358 1.00 94.69 89 GLU A N 1
ATOM 656 C CA . GLU A 1 89 ? 5.408 -1.293 -10.010 1.00 94.69 89 GLU A CA 1
ATOM 657 C C . GLU A 1 89 ? 5.643 -2.391 -8.971 1.00 94.69 89 GLU A C 1
ATOM 659 O O . GLU A 1 89 ? 5.336 -3.572 -9.183 1.00 94.69 89 GLU A O 1
ATOM 664 N N . SER A 1 90 ? 6.163 -2.001 -7.804 1.00 96.81 90 SER A N 1
ATOM 665 C CA . SER A 1 90 ? 6.566 -2.917 -6.732 1.00 96.81 90 SER A CA 1
ATOM 666 C C . SER A 1 90 ? 5.379 -3.444 -5.897 1.00 96.81 90 SER A C 1
ATOM 668 O O . SER A 1 90 ? 5.435 -3.481 -4.666 1.00 96.81 90 SER A O 1
ATOM 670 N N . TYR A 1 91 ? 4.303 -3.917 -6.538 1.00 97.50 91 TYR A N 1
ATOM 671 C CA . TYR A 1 91 ? 3.140 -4.519 -5.858 1.00 97.50 91 TYR A CA 1
ATOM 672 C C . TYR A 1 91 ? 3.526 -5.709 -4.967 1.00 97.50 91 TYR A C 1
ATOM 674 O O . TYR A 1 91 ? 3.018 -5.841 -3.856 1.00 97.50 91 TYR A O 1
ATOM 682 N N . SER A 1 92 ? 4.454 -6.568 -5.406 1.00 97.56 92 SER A N 1
ATOM 683 C CA . SER A 1 92 ? 4.919 -7.701 -4.590 1.00 97.56 92 SER A CA 1
ATOM 684 C C . SER A 1 92 ? 5.575 -7.227 -3.288 1.00 97.56 92 SER A C 1
ATOM 686 O O . SER A 1 92 ? 5.352 -7.816 -2.227 1.00 97.56 92 SER A O 1
ATOM 688 N N . LEU A 1 93 ? 6.335 -6.125 -3.339 1.00 98.44 93 LEU A N 1
ATOM 689 C CA . LEU A 1 93 ? 6.921 -5.506 -2.151 1.00 98.44 93 LEU A CA 1
ATOM 690 C C . LEU A 1 93 ? 5.830 -4.955 -1.226 1.00 98.44 93 LEU A C 1
ATOM 692 O O . LEU A 1 93 ? 5.882 -5.219 -0.024 1.00 98.44 93 LEU A O 1
ATOM 696 N N . LEU A 1 94 ? 4.825 -4.257 -1.770 1.00 98.56 94 LEU A N 1
ATOM 697 C CA . LEU A 1 94 ? 3.660 -3.795 -1.007 1.00 98.56 94 LEU A CA 1
ATOM 698 C C . LEU A 1 94 ? 2.966 -4.962 -0.293 1.00 98.56 94 LEU A C 1
ATOM 700 O O . LEU A 1 94 ? 2.709 -4.892 0.911 1.00 98.56 94 LEU A O 1
ATOM 704 N N . PHE A 1 95 ? 2.665 -6.044 -1.013 1.00 98.50 95 PHE A N 1
ATOM 705 C CA . PHE A 1 95 ? 1.992 -7.217 -0.454 1.00 98.50 95 PHE A CA 1
ATOM 706 C C . PHE A 1 95 ? 2.818 -7.844 0.666 1.00 98.50 95 PHE A C 1
ATOM 708 O O . PHE A 1 95 ? 2.279 -8.121 1.740 1.00 98.50 95 PHE A O 1
ATOM 715 N N . ARG A 1 96 ? 4.133 -7.986 0.460 1.00 98.62 96 ARG A N 1
ATOM 716 C CA . ARG A 1 96 ? 5.048 -8.475 1.490 1.00 98.62 96 ARG A CA 1
ATOM 717 C C . ARG A 1 96 ? 5.027 -7.594 2.731 1.00 98.62 96 ARG A C 1
ATOM 719 O O . ARG A 1 96 ? 4.779 -8.083 3.836 1.00 98.62 96 ARG A O 1
ATOM 726 N N . LYS A 1 97 ? 5.238 -6.290 2.548 1.00 98.69 97 LYS A N 1
ATOM 727 C CA . LYS A 1 97 ? 5.252 -5.306 3.635 1.00 98.69 97 LYS A CA 1
ATOM 728 C C . LYS A 1 97 ? 3.935 -5.287 4.399 1.00 98.69 97 LYS A C 1
ATOM 730 O O . LYS A 1 97 ? 3.965 -5.269 5.622 1.00 98.69 97 LYS A O 1
ATOM 735 N N . SER A 1 98 ? 2.809 -5.453 3.713 1.00 98.44 98 SER A N 1
ATOM 736 C CA . SER A 1 98 ? 1.482 -5.484 4.332 1.00 98.44 98 SER A CA 1
ATOM 737 C C . SER A 1 98 ? 1.331 -6.563 5.404 1.00 98.44 98 SER A C 1
ATOM 739 O O . SER A 1 98 ? 0.562 -6.366 6.337 1.00 98.44 98 SER A O 1
ATOM 741 N N . TYR A 1 99 ? 2.048 -7.691 5.326 1.00 98.00 99 TYR A N 1
ATOM 742 C CA . TYR A 1 99 ? 2.010 -8.716 6.378 1.00 98.00 99 TYR A CA 1
ATOM 743 C C . TYR A 1 99 ? 3.301 -8.841 7.200 1.00 98.00 99 TYR A C 1
ATOM 745 O O . TYR A 1 99 ? 3.287 -9.532 8.224 1.00 98.00 99 TYR A O 1
ATOM 753 N N . SER A 1 100 ? 4.417 -8.261 6.747 1.00 98.38 100 SER A N 1
ATOM 754 C CA . SER A 1 100 ? 5.722 -8.378 7.412 1.00 98.38 100 SER A CA 1
ATOM 755 C C . SER A 1 100 ? 6.127 -7.141 8.208 1.00 98.38 100 SER A C 1
ATOM 757 O O . SER A 1 100 ? 6.944 -7.255 9.116 1.00 98.38 100 SER A O 1
ATOM 759 N N . ASP A 1 101 ? 5.610 -5.966 7.850 1.00 98.50 101 ASP A N 1
ATOM 760 C CA . ASP A 1 101 ? 5.870 -4.725 8.569 1.00 98.50 101 ASP A CA 1
ATOM 761 C C . ASP A 1 101 ? 4.968 -4.647 9.806 1.00 98.50 101 ASP A C 1
ATOM 763 O O . ASP A 1 101 ? 3.760 -4.411 9.721 1.00 98.50 101 ASP A O 1
ATOM 767 N N . SER A 1 102 ? 5.555 -4.873 10.982 1.00 98.19 102 SER A N 1
ATOM 768 C CA . SER A 1 102 ? 4.825 -4.821 12.249 1.00 98.19 102 SER A CA 1
ATOM 769 C C . SER A 1 102 ? 4.303 -3.423 12.579 1.00 98.19 102 SER A C 1
ATOM 771 O O . SER A 1 102 ? 3.355 -3.319 13.357 1.00 98.19 102 SER A O 1
ATOM 773 N N . ALA A 1 103 ? 4.876 -2.363 11.993 1.00 98.69 103 ALA A N 1
ATOM 774 C CA . ALA A 1 103 ? 4.438 -0.990 12.229 1.00 98.69 103 ALA A CA 1
ATOM 775 C C . ALA A 1 103 ? 3.044 -0.710 11.646 1.00 98.69 103 ALA A C 1
ATOM 777 O O . ALA A 1 103 ? 2.357 0.181 12.137 1.00 98.69 103 ALA A O 1
ATOM 778 N N . VAL A 1 104 ? 2.579 -1.508 10.672 1.00 98.69 104 VAL A N 1
ATOM 779 C CA . VAL A 1 104 ? 1.206 -1.415 10.143 1.00 98.69 104 VAL A CA 1
ATOM 780 C C . VAL A 1 104 ? 0.174 -1.600 11.261 1.00 98.69 104 VAL A C 1
ATOM 782 O O . VAL A 1 104 ? -0.831 -0.893 11.294 1.00 98.69 104 VAL A O 1
ATOM 785 N N . GLY A 1 105 ? 0.440 -2.511 12.207 1.00 98.31 105 GLY A N 1
ATOM 786 C CA . GLY A 1 105 ? -0.342 -2.626 13.441 1.00 98.31 105 GLY A CA 1
ATOM 787 C C . GLY A 1 105 ? -1.660 -3.400 13.327 1.00 98.31 105 GLY A C 1
ATOM 788 O O . GLY A 1 105 ? -2.612 -3.079 14.038 1.00 98.31 105 GLY A O 1
ATOM 789 N N . TRP A 1 106 ? -1.744 -4.414 12.455 1.00 98.56 106 TRP A N 1
ATOM 790 C CA . TRP A 1 106 ? -2.939 -5.264 12.336 1.00 98.56 106 TRP A CA 1
ATOM 791 C C . TRP A 1 106 ? -3.344 -5.870 13.681 1.00 98.56 106 TRP A C 1
ATOM 793 O O . TRP A 1 106 ? -2.558 -6.583 14.312 1.00 98.56 106 TRP A O 1
ATOM 803 N N . ARG A 1 107 ? -4.597 -5.674 14.092 1.00 97.88 107 ARG A N 1
ATOM 804 C CA . ARG A 1 107 ? -5.091 -6.245 15.345 1.00 97.88 107 ARG A CA 1
ATOM 805 C C . ARG A 1 107 ? -5.302 -7.758 15.223 1.00 97.88 107 ARG A C 1
ATOM 807 O O . ARG A 1 107 ? -5.848 -8.236 14.218 1.00 97.88 107 ARG A O 1
ATOM 814 N N . PRO A 1 108 ? -4.941 -8.543 16.253 1.00 95.69 108 PRO A N 1
ATOM 815 C CA . PRO A 1 108 ? -5.393 -9.925 16.365 1.00 95.69 108 PRO A CA 1
ATOM 816 C C . PRO A 1 108 ? -6.927 -9.996 16.328 1.00 95.69 108 PRO A C 1
ATOM 818 O O . PRO A 1 108 ? -7.604 -9.204 16.976 1.00 95.69 108 PRO A O 1
ATOM 821 N N . GLY A 1 109 ? -7.484 -10.925 15.548 1.00 93.88 109 GLY A N 1
ATOM 822 C CA . GLY A 1 109 ? -8.936 -11.133 15.447 1.00 93.88 109 GLY A CA 1
ATOM 823 C C . GLY A 1 109 ? -9.716 -10.110 14.606 1.00 93.88 109 GLY A C 1
ATOM 824 O O . GLY A 1 109 ? -10.890 -10.344 14.327 1.00 93.88 109 GLY A O 1
ATOM 825 N N . ALA A 1 110 ? -9.101 -9.015 14.144 1.00 96.62 110 ALA A N 1
ATOM 826 C CA . ALA A 1 110 ? -9.771 -8.091 13.232 1.00 96.62 110 ALA A CA 1
ATOM 827 C C . ALA A 1 110 ? -9.968 -8.713 11.840 1.00 96.62 110 ALA A C 1
ATOM 829 O O . ALA A 1 110 ? -9.123 -9.460 11.344 1.00 96.62 110 ALA A O 1
ATOM 830 N N . ARG A 1 111 ? -11.067 -8.340 11.171 1.00 96.69 111 ARG A N 1
ATOM 831 C CA . ARG A 1 111 ? -11.185 -8.477 9.712 1.00 96.69 111 ARG A CA 1
ATOM 832 C C . ARG A 1 111 ? -10.208 -7.495 9.068 1.00 96.69 111 ARG A C 1
ATOM 834 O O . ARG A 1 111 ? -10.305 -6.306 9.369 1.00 96.69 111 ARG A O 1
ATOM 841 N N . LYS A 1 112 ? -9.293 -7.991 8.234 1.00 98.31 112 LYS A N 1
ATOM 842 C CA . LYS A 1 112 ? -8.195 -7.219 7.638 1.00 98.31 112 LYS A CA 1
ATOM 843 C C . LYS A 1 112 ? -8.427 -7.053 6.147 1.00 98.31 112 LYS A C 1
ATOM 845 O O . LYS A 1 112 ? -8.593 -8.054 5.447 1.00 98.31 112 LYS A O 1
ATOM 850 N N . VAL A 1 113 ? -8.413 -5.816 5.673 1.00 97.88 113 VAL A N 1
ATOM 851 C CA . VAL A 1 113 ? -8.572 -5.498 4.254 1.00 97.88 113 VAL A CA 1
ATOM 852 C C . VAL A 1 113 ? -7.425 -4.605 3.810 1.00 97.88 113 VAL A C 1
ATOM 854 O O . VAL A 1 113 ? -7.212 -3.535 4.369 1.00 97.88 113 VAL A O 1
ATOM 857 N N . LEU A 1 114 ? -6.685 -5.050 2.806 1.00 98.56 114 LEU A N 1
ATOM 858 C CA . LEU A 1 114 ? -5.740 -4.228 2.069 1.00 98.56 114 LEU A CA 1
ATOM 859 C C . LEU A 1 114 ? -6.449 -3.739 0.807 1.00 98.56 114 LEU A C 1
ATOM 861 O O . LEU A 1 114 ? -6.782 -4.546 -0.060 1.00 98.56 114 LEU A O 1
ATOM 865 N N . VAL A 1 115 ? -6.701 -2.439 0.724 1.00 96.75 115 VAL A N 1
ATOM 866 C CA . VAL A 1 115 ? -7.222 -1.787 -0.478 1.00 96.75 115 VAL A CA 1
ATOM 867 C C . VAL A 1 115 ? -6.040 -1.187 -1.214 1.00 96.75 115 VAL A C 1
ATOM 869 O O . VAL A 1 115 ? -5.302 -0.399 -0.632 1.00 96.75 115 VAL A O 1
ATOM 872 N N . VAL A 1 116 ? -5.855 -1.561 -2.472 1.00 97.25 116 VAL A N 1
ATOM 873 C CA . VAL A 1 116 ? -4.760 -1.069 -3.307 1.00 97.25 116 VAL A CA 1
ATOM 874 C C . VAL A 1 116 ? -5.343 -0.269 -4.453 1.00 97.25 116 VAL A C 1
ATOM 876 O O . VAL A 1 116 ? -6.184 -0.786 -5.182 1.00 97.25 116 VAL A O 1
ATOM 879 N N . ILE A 1 117 ? -4.896 0.972 -4.593 1.00 95.06 117 ILE A N 1
ATOM 880 C CA . ILE A 1 117 ? -5.299 1.896 -5.651 1.00 95.06 117 ILE A CA 1
ATOM 881 C C . ILE A 1 117 ? -4.076 2.125 -6.532 1.00 95.06 117 ILE A C 1
ATOM 883 O O . ILE A 1 117 ? -3.081 2.662 -6.050 1.00 95.06 117 ILE A O 1
ATOM 887 N N . GLY A 1 118 ? -4.141 1.708 -7.791 1.00 94.56 118 GLY A N 1
ATOM 888 C CA . GLY A 1 118 ? -3.039 1.853 -8.742 1.00 94.56 118 GLY A CA 1
ATOM 889 C C . GLY A 1 118 ? -3.461 1.491 -10.160 1.00 94.56 118 GLY A C 1
ATOM 890 O O . GLY A 1 118 ? -4.588 1.042 -10.381 1.00 94.56 118 GLY A O 1
ATOM 891 N N . GLU A 1 119 ? -2.577 1.701 -11.129 1.00 91.38 119 GLU A N 1
ATOM 892 C CA . GLU A 1 119 ? -2.924 1.584 -12.554 1.00 91.38 119 GLU A CA 1
ATOM 893 C C . GLU A 1 119 ? -2.063 0.588 -13.346 1.00 91.38 119 GLU A C 1
ATOM 895 O O . GLU A 1 119 ? -2.457 0.176 -14.446 1.00 91.38 119 GLU A O 1
ATOM 900 N N . ALA A 1 120 ? -0.934 0.152 -12.780 1.00 92.50 120 ALA A N 1
ATOM 901 C CA . ALA A 1 120 ? 0.035 -0.714 -13.442 1.00 92.50 120 ALA A CA 1
ATOM 902 C C . ALA A 1 120 ? -0.044 -2.198 -13.042 1.00 92.50 120 ALA A C 1
ATOM 904 O O . ALA A 1 120 ? -0.810 -2.631 -12.180 1.00 92.50 120 ALA A O 1
ATOM 905 N N . GLU A 1 121 ? 0.791 -3.004 -13.700 1.00 92.81 121 GLU A N 1
ATOM 906 C CA . GLU A 1 121 ? 0.975 -4.418 -13.380 1.00 92.81 121 GLU A CA 1
ATOM 907 C C . GLU A 1 121 ? 2.113 -4.626 -12.359 1.00 92.81 121 GLU A C 1
ATOM 909 O O . GLU A 1 121 ? 3.112 -3.900 -12.385 1.00 92.81 121 GLU A O 1
ATOM 914 N N . PRO A 1 122 ? 2.043 -5.672 -11.513 1.00 93.88 122 PRO A N 1
ATOM 915 C CA . PRO A 1 122 ? 3.198 -6.140 -10.754 1.00 93.88 122 PRO A CA 1
ATOM 916 C C . PRO A 1 122 ? 4.314 -6.646 -11.670 1.00 93.88 122 PRO A C 1
ATOM 918 O O . PRO A 1 122 ? 4.049 -7.294 -12.690 1.00 93.88 122 PRO A O 1
ATOM 921 N N . TYR A 1 123 ? 5.566 -6.475 -11.241 1.00 95.06 123 TYR A N 1
ATOM 922 C CA . TYR A 1 123 ? 6.685 -7.204 -11.839 1.00 95.06 123 TYR A CA 1
ATOM 923 C C . TYR A 1 123 ? 6.417 -8.716 -11.862 1.00 95.06 123 TYR A C 1
ATOM 925 O O . TYR A 1 123 ? 5.973 -9.316 -10.878 1.00 95.06 123 TYR A O 1
ATOM 933 N N . GLY A 1 124 ? 6.679 -9.337 -13.011 1.00 93.56 124 GLY A N 1
ATOM 934 C CA . GLY A 1 124 ? 6.614 -10.785 -13.198 1.00 93.56 124 GLY A CA 1
ATOM 935 C C . GLY A 1 124 ? 5.205 -11.378 -13.136 1.00 93.56 124 GLY A C 1
ATOM 936 O O . GLY A 1 124 ? 5.067 -12.602 -13.156 1.00 93.56 124 GLY A O 1
ATOM 937 N N . ALA A 1 125 ? 4.151 -10.557 -13.072 1.00 93.31 125 ALA A N 1
ATOM 938 C CA . ALA A 1 125 ? 2.771 -11.028 -12.973 1.00 93.31 125 ALA A CA 1
ATOM 939 C C . ALA A 1 125 ? 2.342 -11.884 -14.174 1.00 93.31 125 ALA A C 1
ATOM 941 O O . ALA A 1 125 ? 1.710 -12.928 -14.000 1.00 93.31 125 ALA A O 1
ATOM 942 N N . GLY A 1 126 ? 2.730 -11.481 -15.385 1.00 93.50 126 GLY A N 1
ATOM 943 C CA . GLY A 1 126 ? 2.488 -12.253 -16.601 1.00 93.50 126 GLY A CA 1
ATOM 944 C C . GLY A 1 126 ? 3.259 -13.575 -16.606 1.00 93.50 126 GLY A C 1
ATOM 945 O O . GLY A 1 126 ? 2.694 -14.605 -16.966 1.00 93.50 126 GLY A O 1
ATOM 946 N N . ALA A 1 127 ? 4.515 -13.580 -16.146 1.00 91.94 127 ALA A N 1
ATOM 947 C CA . ALA A 1 127 ? 5.314 -14.806 -16.018 1.00 91.94 127 ALA A CA 1
ATOM 948 C C . ALA A 1 127 ? 4.743 -15.764 -14.959 1.00 91.94 127 ALA A C 1
ATOM 950 O O . ALA A 1 127 ? 4.869 -16.983 -15.064 1.00 91.94 127 ALA A O 1
ATOM 951 N N . ALA A 1 128 ? 4.080 -15.214 -13.941 1.00 91.81 128 ALA A N 1
ATOM 952 C CA . ALA A 1 128 ? 3.394 -15.967 -12.903 1.00 91.81 128 ALA A CA 1
ATOM 953 C C . ALA A 1 128 ? 1.993 -16.462 -13.320 1.00 91.81 128 ALA A C 1
ATOM 955 O O . ALA A 1 128 ? 1.329 -17.129 -12.527 1.00 91.81 128 ALA A O 1
ATOM 956 N N . GLY A 1 129 ? 1.540 -16.157 -14.542 1.00 92.00 129 GLY A N 1
ATOM 957 C CA . GLY A 1 129 ? 0.249 -16.604 -15.067 1.00 92.00 129 GLY A CA 1
ATOM 958 C C . GLY A 1 129 ? -0.960 -15.858 -14.497 1.00 92.00 129 GLY A C 1
ATOM 959 O O . GLY A 1 129 ? -2.074 -16.381 -14.549 1.00 92.00 129 GLY A O 1
ATOM 960 N N . LEU A 1 130 ? -0.772 -14.652 -13.945 1.00 90.31 130 LEU A N 1
ATOM 961 C CA . LEU A 1 130 ? -1.893 -13.824 -13.501 1.00 90.31 130 LEU A CA 1
ATOM 962 C C . LEU A 1 130 ? -2.671 -13.315 -14.719 1.00 90.31 130 LEU A C 1
ATOM 964 O O . LEU A 1 130 ? -2.147 -12.580 -15.556 1.00 90.31 130 LEU A O 1
ATOM 968 N N . ALA A 1 131 ? -3.935 -13.730 -14.821 1.00 89.94 131 ALA A N 1
ATOM 969 C CA . ALA A 1 131 ? -4.794 -13.396 -15.949 1.00 89.94 131 ALA A CA 1
ATOM 970 C C . ALA A 1 131 ? -4.892 -11.874 -16.149 1.00 89.94 131 ALA A C 1
ATOM 972 O O . ALA A 1 131 ? -5.109 -11.121 -15.202 1.00 89.94 131 ALA A O 1
ATOM 973 N N . GLY A 1 132 ? -4.737 -11.430 -17.397 1.00 87.81 132 GLY A N 1
ATOM 974 C CA . GLY A 1 132 ? -4.772 -10.013 -17.764 1.00 87.81 132 GLY A CA 1
ATOM 975 C C . GLY A 1 132 ? -3.437 -9.276 -17.631 1.00 87.81 132 GLY A C 1
ATOM 976 O O . GLY A 1 132 ? -3.322 -8.201 -18.209 1.00 87.81 132 GLY A O 1
ATOM 977 N N . CYS A 1 133 ? -2.432 -9.856 -16.965 1.00 91.81 133 CYS A N 1
ATOM 978 C CA . CYS A 1 133 ? -1.092 -9.276 -16.871 1.00 91.81 133 CYS A CA 1
ATOM 979 C C . CYS A 1 133 ? -0.193 -9.756 -18.018 1.00 91.81 133 CYS A C 1
ATOM 981 O O . CYS A 1 133 ? -0.250 -10.918 -18.429 1.00 91.81 133 CYS A O 1
ATOM 983 N N . ARG A 1 134 ? 0.673 -8.876 -18.522 1.00 94.25 134 ARG A N 1
ATOM 984 C CA . ARG A 1 134 ? 1.622 -9.159 -19.610 1.00 94.25 134 ARG A CA 1
ATOM 985 C C . ARG A 1 134 ? 3.078 -9.069 -19.173 1.00 94.25 134 ARG A C 1
ATOM 987 O O . ARG A 1 134 ? 3.928 -9.655 -19.842 1.00 94.25 134 ARG A O 1
ATOM 994 N N . ASN A 1 135 ? 3.379 -8.383 -18.074 1.00 93.50 135 ASN A N 1
ATOM 995 C CA . ASN A 1 135 ? 4.734 -8.145 -17.606 1.00 93.50 135 ASN A CA 1
ATOM 996 C C . ASN A 1 135 ? 5.459 -9.462 -17.279 1.00 93.50 135 ASN A C 1
ATOM 998 O O . ASN A 1 135 ? 5.028 -10.243 -16.432 1.00 93.50 135 ASN A O 1
ATOM 1002 N N . GLN A 1 136 ? 6.578 -9.695 -17.965 1.00 93.94 136 GLN A N 1
ATOM 1003 C CA . GLN A 1 136 ? 7.441 -10.868 -17.778 1.00 93.94 136 GLN A CA 1
ATOM 1004 C C . GLN A 1 136 ? 8.741 -10.527 -17.039 1.00 93.94 136 GLN A C 1
ATOM 1006 O O . GLN A 1 136 ? 9.554 -11.416 -16.793 1.00 93.94 136 GLN A O 1
ATOM 1011 N N . ALA A 1 137 ? 8.979 -9.245 -16.738 1.00 92.38 137 ALA A N 1
ATOM 1012 C CA . ALA A 1 137 ? 10.223 -8.814 -16.121 1.00 92.38 137 ALA A CA 1
ATOM 1013 C C . ALA A 1 137 ? 10.314 -9.401 -14.706 1.00 92.38 137 ALA A C 1
ATOM 1015 O O . ALA A 1 137 ? 9.328 -9.337 -13.970 1.00 92.38 137 ALA A O 1
ATOM 1016 N N . PRO A 1 138 ? 11.456 -9.985 -14.309 1.00 92.69 138 PRO A N 1
ATOM 1017 C CA . PRO A 1 138 ? 11.606 -10.496 -12.956 1.00 92.69 138 PRO A CA 1
ATOM 1018 C C . PRO A 1 138 ? 11.449 -9.357 -11.947 1.00 92.69 138 PRO A C 1
ATOM 1020 O O . PRO A 1 138 ? 11.903 -8.237 -12.183 1.00 92.69 138 PRO A O 1
ATOM 1023 N N . ASP A 1 139 ? 10.822 -9.659 -10.813 1.00 95.19 139 ASP A N 1
ATOM 1024 C CA . ASP A 1 139 ? 10.752 -8.723 -9.697 1.00 95.19 139 ASP A CA 1
ATOM 1025 C C . ASP A 1 139 ? 12.170 -8.440 -9.170 1.00 95.19 139 ASP A C 1
ATOM 1027 O O . ASP A 1 139 ? 12.924 -9.384 -8.901 1.00 95.19 139 ASP A O 1
ATOM 1031 N N . PRO A 1 140 ? 12.560 -7.164 -9.019 1.00 93.75 140 PRO A N 1
ATOM 1032 C CA . PRO A 1 140 ? 13.925 -6.793 -8.657 1.00 93.75 140 PRO A CA 1
ATOM 1033 C C . PRO A 1 140 ? 14.309 -7.187 -7.223 1.00 93.75 140 PRO A C 1
ATOM 1035 O O . PRO A 1 140 ? 15.497 -7.227 -6.902 1.00 93.75 140 PRO A O 1
ATOM 1038 N N . HIS A 1 141 ? 13.336 -7.526 -6.371 1.00 95.31 141 HIS A N 1
ATOM 1039 C CA . HIS A 1 141 ? 13.561 -8.070 -5.028 1.00 95.31 141 HIS A CA 1
ATOM 1040 C C . HIS A 1 141 ? 13.487 -9.604 -4.993 1.00 95.31 141 HIS A C 1
ATOM 1042 O O . HIS A 1 141 ? 13.559 -10.202 -3.919 1.00 95.31 141 HIS A O 1
ATOM 1048 N N . GLY A 1 142 ? 13.326 -10.257 -6.150 1.00 95.94 142 GLY A N 1
ATOM 1049 C CA . GLY A 1 142 ? 13.143 -11.705 -6.256 1.00 95.94 142 GLY A CA 1
ATOM 1050 C C . GLY A 1 142 ? 11.797 -12.194 -5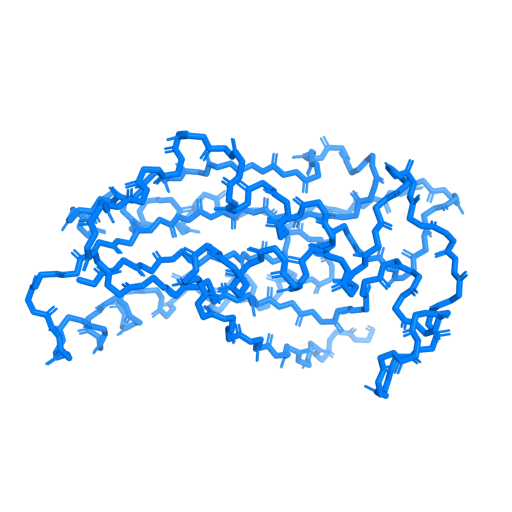.712 1.00 95.94 142 GLY A C 1
ATOM 1051 O O . GLY A 1 142 ? 11.646 -13.386 -5.440 1.00 95.94 142 GLY A O 1
ATOM 1052 N N . LEU A 1 143 ? 10.830 -11.291 -5.522 1.00 96.62 143 LEU A N 1
ATOM 1053 C CA . LEU A 1 143 ? 9.494 -11.636 -5.047 1.00 96.62 143 LEU A CA 1
ATOM 1054 C C . LEU A 1 143 ? 8.630 -12.165 -6.197 1.00 96.62 143 LEU A C 1
ATOM 1056 O O . LEU A 1 143 ? 8.858 -11.886 -7.370 1.00 96.62 143 LEU A O 1
ATOM 1060 N N . ARG A 1 144 ? 7.599 -12.941 -5.868 1.00 95.88 144 ARG A N 1
ATOM 1061 C CA . ARG A 1 144 ? 6.621 -13.415 -6.853 1.00 95.88 144 ARG A CA 1
ATOM 1062 C C . ARG A 1 144 ? 5.235 -12.997 -6.414 1.00 95.88 144 ARG A C 1
ATOM 1064 O O . ARG A 1 144 ? 4.796 -13.396 -5.339 1.00 95.88 144 ARG A O 1
ATOM 1071 N N . ALA A 1 145 ? 4.519 -12.272 -7.270 1.00 93.38 145 ALA A N 1
ATOM 1072 C CA . ALA A 1 145 ? 3.175 -11.790 -6.960 1.00 93.38 145 ALA A CA 1
ATOM 1073 C C . ALA A 1 145 ? 2.247 -12.916 -6.460 1.00 93.38 145 ALA A C 1
ATOM 1075 O O . ALA A 1 145 ? 1.548 -12.746 -5.467 1.00 93.38 145 ALA A O 1
ATOM 1076 N N . THR A 1 146 ? 2.296 -14.104 -7.073 1.00 95.38 146 THR A N 1
ATOM 1077 C CA . THR A 1 146 ? 1.506 -15.275 -6.648 1.00 95.38 146 THR A CA 1
ATOM 1078 C C . THR A 1 146 ? 1.831 -15.755 -5.235 1.00 95.38 146 THR A C 1
ATOM 1080 O O . THR A 1 146 ? 0.923 -16.129 -4.490 1.00 95.38 146 THR A O 1
ATOM 1083 N N . ASP A 1 147 ? 3.105 -15.725 -4.849 1.00 97.44 147 ASP A N 1
ATOM 1084 C CA . ASP A 1 147 ? 3.550 -16.179 -3.531 1.00 97.44 147 ASP A CA 1
ATOM 1085 C C . ASP A 1 147 ? 3.120 -15.168 -2.466 1.00 97.44 147 ASP A C 1
ATOM 1087 O O . ASP A 1 147 ? 2.606 -15.544 -1.411 1.00 97.44 147 ASP A O 1
ATOM 1091 N N . GLU A 1 148 ? 3.244 -13.876 -2.770 1.00 97.88 148 GLU A N 1
ATOM 1092 C CA . GLU A 1 148 ? 2.833 -12.803 -1.868 1.00 97.88 148 GLU A CA 1
ATOM 1093 C C . GLU A 1 148 ? 1.309 -12.747 -1.685 1.00 97.88 148 GLU A C 1
ATOM 1095 O O . GLU A 1 148 ? 0.824 -12.603 -0.560 1.00 97.88 148 GLU A O 1
ATOM 1100 N N . LEU A 1 149 ? 0.533 -12.989 -2.747 1.00 96.69 149 LEU A N 1
ATOM 1101 C CA . LEU A 1 149 ? -0.922 -13.158 -2.664 1.00 96.69 149 LEU A CA 1
ATOM 1102 C C . LEU A 1 149 ? -1.310 -14.362 -1.789 1.00 96.69 149 LEU A C 1
ATOM 1104 O O . LEU A 1 149 ? -2.208 -14.265 -0.945 1.00 96.69 149 LEU A O 1
ATOM 1108 N N . ALA A 1 150 ? -0.612 -15.494 -1.930 1.00 97.94 150 ALA A N 1
ATOM 1109 C CA . ALA A 1 150 ? -0.825 -16.657 -1.071 1.00 97.94 150 ALA A CA 1
ATOM 1110 C C . ALA A 1 150 ? -0.491 -16.351 0.402 1.00 97.94 150 ALA A C 1
ATOM 1112 O O . ALA A 1 150 ? -1.202 -16.806 1.306 1.00 97.94 150 ALA A O 1
ATOM 1113 N N . ARG A 1 151 ? 0.543 -15.539 0.666 1.00 98.50 151 ARG A N 1
ATOM 1114 C CA . ARG A 1 151 ? 0.906 -15.086 2.019 1.00 98.50 151 ARG A CA 1
ATOM 1115 C C . ARG A 1 151 ? -0.129 -14.134 2.616 1.00 98.50 151 ARG A C 1
ATOM 1117 O O . ARG A 1 151 ? -0.483 -14.327 3.780 1.00 98.50 151 ARG A O 1
ATOM 1124 N N . LEU A 1 152 ? -0.667 -13.185 1.845 1.00 98.31 152 LEU A N 1
ATOM 1125 C CA . LEU A 1 152 ? -1.784 -12.335 2.282 1.00 98.31 152 LEU A CA 1
ATOM 1126 C C . LEU A 1 152 ? -2.982 -13.189 2.715 1.00 98.31 152 LEU A C 1
ATOM 1128 O O . LEU A 1 152 ? -3.475 -13.045 3.839 1.00 98.31 152 LEU A O 1
ATOM 1132 N N . ARG A 1 153 ? -3.373 -14.164 1.879 1.00 98.00 153 ARG A N 1
ATOM 1133 C CA . ARG A 1 153 ? -4.452 -15.112 2.194 1.00 98.00 153 ARG A CA 1
ATOM 1134 C C . ARG A 1 153 ? -4.172 -15.887 3.481 1.00 98.00 153 ARG A C 1
ATOM 1136 O O . ARG A 1 153 ? -5.036 -15.951 4.352 1.00 98.00 153 ARG A O 1
ATOM 1143 N N . ALA A 1 154 ? -2.967 -16.436 3.638 1.00 98.25 154 ALA A N 1
ATOM 1144 C CA . ALA A 1 154 ? -2.574 -17.177 4.841 1.00 98.25 154 ALA A CA 1
ATOM 1145 C C . ALA A 1 154 ? -2.579 -16.311 6.117 1.00 98.25 154 ALA A C 1
ATOM 1147 O O . ALA A 1 154 ? -2.741 -16.830 7.219 1.00 98.25 154 ALA A O 1
ATOM 1148 N N . LYS A 1 155 ? -2.414 -14.990 5.984 1.00 97.94 155 LYS A N 1
ATOM 1149 C CA . LYS A 1 155 ? -2.461 -14.017 7.088 1.00 97.94 155 LYS A CA 1
ATOM 1150 C C . LYS A 1 155 ? -3.865 -13.458 7.354 1.00 97.94 155 LYS A C 1
ATOM 1152 O O . LYS A 1 155 ? -4.034 -12.649 8.277 1.00 97.94 155 LYS A O 1
ATOM 1157 N N . GLY A 1 156 ? -4.860 -13.914 6.590 1.00 98.00 156 GLY A N 1
ATOM 1158 C CA . GLY A 1 156 ? -6.249 -13.475 6.689 1.00 98.00 156 GLY A CA 1
ATOM 1159 C C . GLY A 1 156 ? -6.456 -12.035 6.224 1.00 98.00 156 GLY A C 1
ATOM 1160 O O . GLY A 1 156 ? -7.343 -11.365 6.747 1.00 98.00 156 GLY A O 1
ATOM 1161 N N . ILE A 1 157 ? -5.617 -11.546 5.305 1.00 98.62 157 ILE A N 1
ATOM 1162 C CA . ILE A 1 157 ? -5.743 -10.215 4.706 1.00 98.62 157 ILE A CA 1
ATOM 1163 C C . ILE A 1 157 ? -6.481 -10.367 3.378 1.00 98.62 157 ILE A C 1
ATOM 1165 O O . ILE A 1 157 ? -5.997 -11.030 2.461 1.00 98.62 157 ILE A O 1
ATOM 1169 N N . VAL A 1 158 ? -7.668 -9.770 3.293 1.00 98.06 158 VAL A N 1
ATOM 1170 C CA . VAL A 1 158 ? -8.432 -9.671 2.048 1.00 98.06 158 VAL A CA 1
ATOM 1171 C C . VAL A 1 158 ? -7.821 -8.562 1.202 1.00 98.06 158 VAL A C 1
ATOM 1173 O O . VAL A 1 158 ? -7.623 -7.457 1.697 1.00 98.06 158 VAL A O 1
ATOM 1176 N N . LEU A 1 159 ? -7.533 -8.854 -0.063 1.00 97.38 159 LEU A N 1
ATOM 1177 C CA . LEU A 1 159 ? -7.052 -7.871 -1.025 1.00 97.38 159 LEU A CA 1
ATOM 1178 C C . LEU A 1 159 ? -8.225 -7.339 -1.854 1.00 97.38 159 LEU A C 1
ATOM 1180 O O . LEU A 1 159 ? -8.954 -8.126 -2.458 1.00 97.38 159 LEU A O 1
ATOM 1184 N N . LEU A 1 160 ? -8.367 -6.018 -1.911 1.00 95.56 160 LEU A N 1
ATOM 1185 C CA . LEU A 1 160 ? -9.234 -5.314 -2.849 1.00 95.56 160 LEU A CA 1
ATOM 1186 C C . LEU A 1 160 ? -8.356 -4.470 -3.772 1.00 95.56 160 LEU A C 1
ATOM 1188 O O . LEU A 1 160 ? -7.741 -3.507 -3.326 1.00 95.56 160 LEU A O 1
ATOM 1192 N N . MET A 1 161 ? -8.303 -4.834 -5.050 1.00 93.38 161 MET A N 1
ATOM 1193 C CA . MET A 1 161 ? -7.604 -4.054 -6.071 1.00 93.38 161 MET A CA 1
ATOM 1194 C C . MET A 1 161 ? -8.589 -3.089 -6.727 1.00 93.38 161 MET A C 1
ATOM 1196 O O . MET A 1 161 ? -9.612 -3.520 -7.261 1.00 93.38 161 MET A O 1
ATOM 1200 N N . VAL A 1 162 ? -8.265 -1.803 -6.712 1.00 91.81 162 VAL A N 1
ATOM 1201 C CA . VAL A 1 162 ? -8.962 -0.745 -7.439 1.00 91.81 162 VAL A CA 1
ATOM 1202 C C . VAL A 1 162 ? -8.023 -0.277 -8.536 1.00 91.81 162 VAL A C 1
ATOM 1204 O O . VAL A 1 162 ? -6.969 0.294 -8.263 1.00 91.81 162 VAL A O 1
ATOM 1207 N N . ARG A 1 163 ? -8.393 -0.582 -9.781 1.00 89.12 163 ARG A N 1
ATOM 1208 C CA . ARG A 1 163 ? -7.632 -0.137 -10.940 1.00 89.12 163 ARG A CA 1
ATOM 1209 C C . ARG A 1 163 ? -8.068 1.269 -11.315 1.00 89.12 163 ARG A C 1
ATOM 1211 O O . ARG A 1 163 ? -9.205 1.449 -11.746 1.00 89.12 163 ARG A O 1
ATOM 1218 N N . GLU A 1 164 ? -7.148 2.213 -11.219 1.00 86.69 164 GLU A N 1
ATOM 1219 C CA . GLU A 1 164 ? -7.336 3.543 -11.778 1.00 86.69 164 GLU A CA 1
ATOM 1220 C C . GLU A 1 164 ? -7.071 3.509 -13.286 1.00 86.69 164 GLU A C 1
ATOM 1222 O O . GLU A 1 164 ? -6.181 2.813 -13.783 1.00 86.69 164 GLU A O 1
ATOM 1227 N N . THR A 1 165 ? -7.897 4.230 -14.034 1.00 72.00 165 THR A N 1
ATOM 1228 C CA . THR A 1 165 ? -7.675 4.488 -15.455 1.00 72.00 165 THR A CA 1
ATOM 1229 C C . 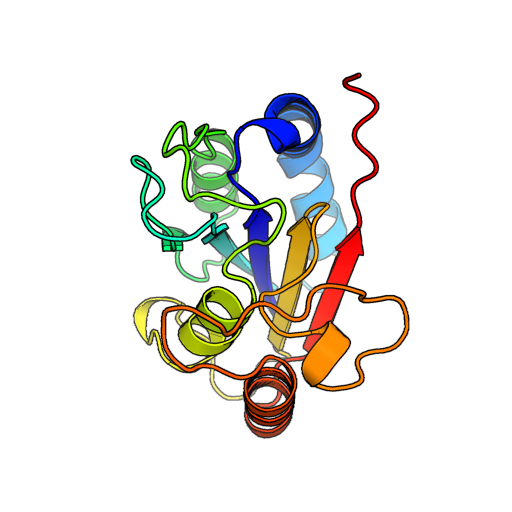THR A 1 165 ? -7.414 5.976 -15.596 1.00 72.00 165 THR A C 1
ATOM 1231 O O . THR A 1 165 ? -8.334 6.738 -15.899 1.00 72.00 165 THR A O 1
ATOM 1234 N N . SER A 1 166 ? -6.188 6.407 -15.305 1.00 57.53 166 SER A N 1
ATOM 1235 C CA . SER A 1 166 ? -5.815 7.810 -15.466 1.00 57.53 166 SER A CA 1
ATOM 1236 C C . SER A 1 166 ? -5.923 8.196 -16.943 1.00 57.53 166 SER A C 1
ATOM 1238 O O . SER A 1 166 ? -5.421 7.503 -17.826 1.00 57.53 166 SER A O 1
ATOM 1240 N N . THR A 1 167 ? -6.609 9.302 -17.234 1.00 48.16 167 THR A N 1
ATOM 1241 C CA . THR A 1 167 ? -6.786 9.831 -18.599 1.00 48.16 167 THR A CA 1
ATOM 1242 C C . THR A 1 167 ? -5.636 10.738 -19.049 1.00 48.16 167 THR A C 1
ATOM 1244 O O . THR A 1 167 ? -5.782 11.455 -20.036 1.00 48.16 167 THR A O 1
ATOM 1247 N N . GLU A 1 168 ? -4.515 10.768 -18.324 1.00 50.97 168 GLU A N 1
ATOM 1248 C CA . GLU A 1 168 ? -3.347 11.564 -18.713 1.00 50.97 168 GLU A CA 1
ATOM 1249 C C . GLU A 1 168 ? -2.585 10.841 -19.836 1.00 50.97 168 GLU A C 1
ATOM 1251 O O . GLU A 1 168 ? -1.843 9.890 -19.601 1.00 50.97 168 GLU A O 1
ATOM 1256 N N . THR A 1 169 ? -2.843 11.277 -21.074 1.00 37.78 169 THR A N 1
ATOM 1257 C CA . THR A 1 169 ? -2.051 10.984 -22.282 1.00 37.78 169 THR A CA 1
ATOM 1258 C C . THR A 1 169 ? -0.798 11.837 -22.355 1.00 37.78 169 THR A C 1
ATOM 1260 O O . THR A 1 169 ? -0.943 13.064 -22.138 1.00 37.78 169 THR A O 1
#

Foldseek 3Di:
DEEEEEEEQAQLCQVVLVVCLVCVVVVVVVVCVVDVPYWYWYKYAYADPFVVDGIDGQGATDSDSVSVSVSSVVRHHGHDPPPPTDQAGAVLVVLCCLQPVCSNPDDPPDQAEYEYEEAGHHACCVVVVPPPDDHNHQRPVNGDPVVSVVVCVVSNYHYHYDHDDRPDD